Protein AF-A0A955JI64-F1 (afdb_monomer_lite)

Foldseek 3Di:
DDLVVLVVLQVLCVVLVWAWDDDPDPQFSTWIADLQGIKTWGQDPVGIDIDDCRVVSVVCVVVVHRDHDDHPVVVVQLVLLVVQCVVPNQAAQQQGDRDDSVQWHKAFLQDVVRVTDPDSVRIHIHGPVLNVVLPNDHNVVSVVNSVVNNVVNVVVVVD

Sequence (159 aa):
MTLERQSKFKTWLTKQGAIVLDPTNEYELVRFRTENGVSVVYTGKRGITFTGESEEAYERFKDGKSWKTVSRRRKQLRAKKARLAARDGKRCFAHGEKMNFDDLTIEHLLNFSHGGSDHESNLALVCKPCGTQLGNLPITKKIELMQKLRRNYLESLNV

Radius of gyration: 23.12 Å; chains: 1; bounding box: 58×26×60 Å

Secondary structure (DSSP, 8-state):
--HHHHHHHHHHHHHTT-EEE--SSTTEEEEEEETTEEEEEEEETTEEEEETTHHHHHHHHHTT-------HHHHHHHHHHHHHHHHH-SB-TTT--B--GGGEEEEESS-GGGT--SSGGGEEEEEHHHHHHHTT--HHHHHHHHHHHHHHHHHHH--

Structure (mmCIF, N/CA/C/O backbone):
data_AF-A0A955JI64-F1
#
_entry.id   AF-A0A955JI64-F1
#
loop_
_atom_site.group_PDB
_atom_site.id
_atom_site.type_symbol
_atom_site.label_atom_id
_atom_site.label_alt_id
_atom_site.label_comp_id
_atom_site.label_asym_id
_atom_site.label_entity_id
_atom_site.label_seq_id
_atom_site.pdbx_PDB_ins_code
_atom_site.Cartn_x
_atom_site.Cartn_y
_atom_site.Cartn_z
_atom_site.occupancy
_atom_site.B_iso_or_equiv
_atom_site.auth_seq_id
_atom_site.auth_comp_id
_atom_site.auth_asym_id
_atom_site.auth_atom_id
_atom_site.pdbx_PDB_model_num
ATOM 1 N N . MET A 1 1 ? 14.783 -6.192 -30.054 1.00 71.62 1 MET A N 1
ATOM 2 C CA . MET A 1 1 ? 14.106 -4.879 -30.178 1.00 71.62 1 MET A CA 1
ATOM 3 C C . MET A 1 1 ? 14.993 -4.009 -31.048 1.00 71.62 1 MET A C 1
ATOM 5 O O . MET A 1 1 ? 16.190 -4.025 -30.814 1.00 71.62 1 MET A O 1
ATOM 9 N N . THR A 1 2 ? 14.461 -3.329 -32.066 1.00 80.31 2 THR A N 1
ATOM 10 C CA . THR A 1 2 ? 15.274 -2.433 -32.912 1.00 80.31 2 THR A CA 1
ATOM 11 C C . THR A 1 2 ? 15.592 -1.132 -32.166 1.00 80.31 2 THR A C 1
ATOM 13 O O . THR A 1 2 ? 14.838 -0.752 -31.267 1.00 80.31 2 THR A O 1
ATOM 16 N N . LEU A 1 3 ? 16.666 -0.430 -32.549 1.00 73.44 3 LEU A N 1
ATOM 17 C CA . LEU A 1 3 ? 17.034 0.874 -31.967 1.00 73.44 3 LEU A CA 1
ATOM 18 C C . LEU A 1 3 ? 15.910 1.912 -32.121 1.00 73.44 3 LEU A C 1
ATOM 20 O O . LEU A 1 3 ? 15.600 2.661 -31.196 1.00 73.44 3 LEU A O 1
ATOM 24 N N . GLU A 1 4 ? 15.226 1.906 -33.267 1.00 80.88 4 GLU A N 1
ATOM 25 C CA . GLU A 1 4 ? 14.069 2.773 -33.509 1.00 80.88 4 GLU A CA 1
ATOM 26 C C . GLU A 1 4 ? 12.922 2.472 -32.530 1.00 80.88 4 GLU A C 1
ATOM 28 O O . GLU A 1 4 ? 12.338 3.377 -31.929 1.00 80.88 4 GLU A O 1
ATOM 33 N N . ARG A 1 5 ? 12.628 1.185 -32.307 1.00 88.56 5 ARG A N 1
ATOM 34 C CA . ARG A 1 5 ? 11.591 0.755 -31.364 1.00 88.56 5 ARG A CA 1
ATOM 35 C C . ARG A 1 5 ? 11.980 1.061 -29.918 1.00 88.56 5 ARG A C 1
ATOM 37 O O . ARG A 1 5 ? 11.113 1.442 -29.139 1.00 88.56 5 ARG A O 1
ATOM 44 N N . GLN A 1 6 ? 13.264 0.952 -29.577 1.00 91.38 6 GLN A N 1
ATOM 45 C CA . GLN A 1 6 ? 13.812 1.355 -28.280 1.00 91.38 6 GLN A CA 1
ATOM 46 C C . GLN A 1 6 ? 13.609 2.856 -28.032 1.00 91.38 6 GLN A C 1
ATOM 48 O O . GLN A 1 6 ? 13.138 3.231 -26.961 1.00 91.38 6 GLN A O 1
ATOM 53 N N . SER A 1 7 ? 13.908 3.709 -29.018 1.00 92.75 7 SER A N 1
ATOM 54 C CA . SER A 1 7 ? 13.700 5.160 -28.917 1.00 92.75 7 SER A CA 1
ATOM 55 C C . SER A 1 7 ? 12.218 5.510 -28.733 1.00 92.75 7 SER A C 1
ATOM 57 O O . SER A 1 7 ? 11.850 6.180 -27.766 1.00 92.75 7 SER A O 1
ATOM 59 N N . LYS A 1 8 ? 11.339 4.941 -29.574 1.00 95.12 8 LYS A N 1
ATOM 60 C CA . LYS A 1 8 ? 9.878 5.098 -29.453 1.00 95.12 8 LYS A CA 1
ATOM 61 C C . LYS A 1 8 ? 9.365 4.662 -28.080 1.00 95.12 8 LYS A C 1
ATOM 63 O O . LYS A 1 8 ? 8.530 5.350 -27.493 1.00 95.12 8 LYS A O 1
ATOM 68 N N . PHE A 1 9 ? 9.886 3.555 -27.551 1.00 95.69 9 PHE A N 1
ATOM 69 C CA . PHE A 1 9 ? 9.499 3.059 -26.235 1.00 95.69 9 PHE A CA 1
ATOM 70 C C . PHE A 1 9 ? 9.953 3.995 -25.107 1.00 95.69 9 PHE A C 1
ATOM 72 O O . PHE A 1 9 ? 9.149 4.312 -24.235 1.00 95.69 9 PHE A O 1
ATOM 79 N N . LYS A 1 10 ? 11.186 4.521 -25.151 1.00 95.81 10 LYS A N 1
ATOM 80 C CA . LYS A 1 10 ? 11.676 5.521 -24.183 1.00 95.81 10 LYS A CA 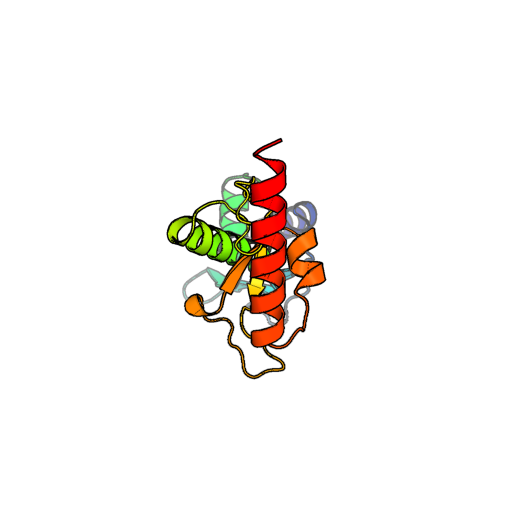1
ATOM 81 C C . LYS A 1 10 ? 10.803 6.780 -24.176 1.00 95.81 10 LYS A C 1
ATOM 83 O O . LYS A 1 10 ? 10.355 7.203 -23.115 1.00 95.81 10 LYS A O 1
ATOM 88 N N . THR A 1 11 ? 10.494 7.341 -25.347 1.00 95.38 11 THR A N 1
ATOM 89 C CA . THR A 1 11 ? 9.597 8.506 -25.450 1.00 95.38 11 THR A CA 1
ATOM 90 C C . THR A 1 11 ? 8.206 8.201 -24.899 1.00 95.38 11 THR A C 1
ATOM 92 O O . THR A 1 11 ? 7.615 9.028 -24.203 1.00 95.38 11 THR A O 1
ATOM 95 N N . TRP A 1 12 ? 7.670 7.017 -25.200 1.00 95.19 12 TRP A N 1
ATOM 96 C CA . TRP A 1 12 ? 6.374 6.589 -24.690 1.00 95.19 12 TRP A CA 1
ATOM 97 C C . TRP A 1 12 ? 6.377 6.451 -23.159 1.00 95.19 12 TRP A C 1
ATOM 99 O O . TRP A 1 12 ? 5.457 6.956 -22.520 1.00 95.19 12 TRP A O 1
ATOM 109 N N . LEU A 1 13 ? 7.429 5.876 -22.563 1.00 94.56 13 LEU A N 1
ATOM 110 C CA . LEU A 1 13 ? 7.588 5.743 -21.108 1.00 94.56 13 LEU A CA 1
ATOM 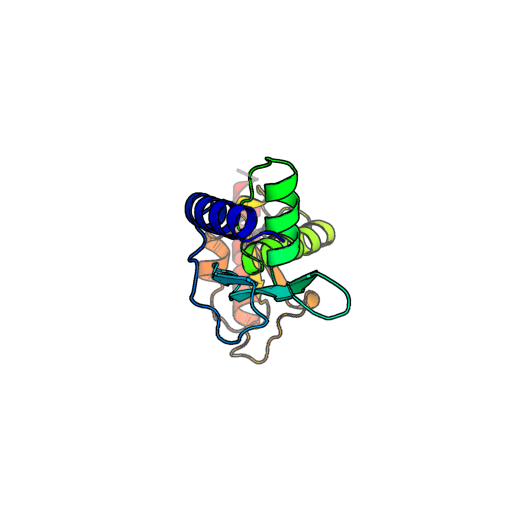111 C C . LEU A 1 13 ? 7.569 7.102 -20.398 1.00 94.56 13 LEU A C 1
ATOM 113 O O . LEU A 1 13 ? 6.841 7.265 -19.418 1.00 94.56 13 LEU A O 1
ATOM 117 N N . THR A 1 14 ? 8.299 8.092 -20.920 1.00 93.38 14 THR A N 1
ATOM 118 C CA . THR A 1 14 ? 8.289 9.456 -20.367 1.00 93.38 14 THR A CA 1
ATOM 119 C C . THR A 1 14 ? 6.886 10.063 -20.406 1.00 93.38 14 THR A C 1
ATOM 121 O O . THR A 1 14 ? 6.439 10.649 -19.423 1.00 93.38 14 THR A O 1
ATOM 124 N N . LYS A 1 15 ? 6.132 9.855 -21.497 1.00 92.12 15 LYS A N 1
ATOM 125 C CA . LYS A 1 15 ? 4.729 10.301 -21.597 1.00 92.12 15 LYS A CA 1
ATOM 126 C C . LYS A 1 15 ? 3.797 9.595 -20.606 1.00 92.12 15 LYS A C 1
ATOM 128 O O . LYS A 1 15 ? 2.793 10.179 -20.217 1.00 92.12 15 LYS A O 1
ATOM 133 N N . GLN A 1 16 ? 4.114 8.364 -20.198 1.00 89.81 16 GLN A N 1
ATOM 134 C CA . GLN A 1 16 ? 3.381 7.647 -19.147 1.00 89.81 16 GLN A CA 1
ATOM 135 C C . GLN A 1 16 ? 3.820 8.050 -17.720 1.00 89.81 16 GLN A C 1
ATOM 137 O O . GLN A 1 16 ? 3.279 7.528 -16.747 1.00 89.81 16 GLN A O 1
ATOM 142 N N . GLY A 1 17 ? 4.778 8.976 -17.573 1.00 88.81 17 GLY A N 1
ATOM 143 C CA . GLY A 1 17 ? 5.247 9.482 -16.279 1.00 88.81 17 GLY A CA 1
ATOM 144 C C . GLY A 1 17 ? 6.402 8.693 -15.653 1.00 88.81 17 GLY A C 1
ATOM 145 O O . GLY A 1 17 ? 6.706 8.893 -14.478 1.00 88.81 17 GLY A O 1
ATOM 146 N N . ALA A 1 18 ? 7.051 7.798 -16.403 1.00 93.06 18 ALA A N 1
ATOM 147 C CA . ALA A 1 18 ? 8.281 7.148 -15.958 1.00 93.06 18 ALA A CA 1
ATOM 148 C C . ALA A 1 18 ? 9.508 8.037 -16.220 1.00 93.06 18 ALA A C 1
ATOM 150 O O . ALA A 1 18 ? 9.557 8.787 -17.192 1.00 93.06 18 ALA A O 1
ATOM 151 N N . ILE A 1 19 ? 10.534 7.907 -15.379 1.00 95.06 19 ILE A N 1
ATOM 152 C CA . ILE A 1 19 ? 11.830 8.563 -15.584 1.00 95.06 19 ILE A CA 1
ATOM 153 C C . ILE A 1 19 ? 12.742 7.572 -16.302 1.00 95.06 19 ILE A C 1
ATOM 155 O O . ILE A 1 19 ? 13.154 6.575 -15.709 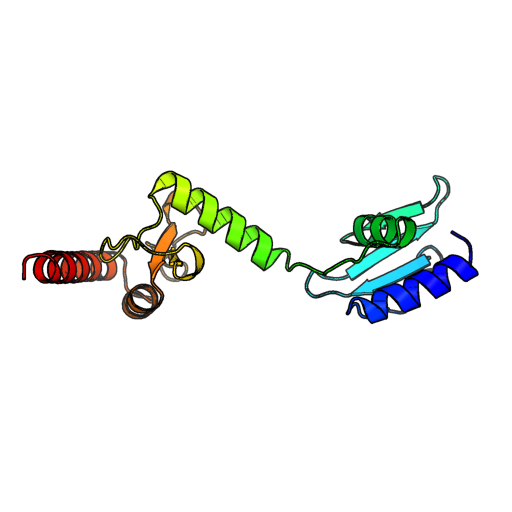1.00 95.06 19 ILE A O 1
ATOM 159 N N . VAL A 1 20 ? 13.047 7.822 -17.574 1.00 96.75 20 VAL A N 1
ATOM 160 C CA . VAL A 1 20 ? 14.031 7.025 -18.320 1.00 96.75 20 VAL A CA 1
ATOM 161 C C . VAL A 1 20 ? 15.429 7.335 -17.783 1.00 96.75 20 VAL A C 1
ATOM 163 O O . VAL A 1 20 ? 15.766 8.493 -17.556 1.00 96.75 20 VAL A O 1
ATOM 166 N N . LEU A 1 21 ? 16.218 6.291 -17.551 1.00 96.94 21 LEU A N 1
ATOM 167 C CA . LEU A 1 21 ? 17.573 6.360 -17.013 1.00 96.94 21 LEU A CA 1
ATOM 168 C C . LEU A 1 21 ? 18.574 5.839 -18.046 1.00 96.94 21 LEU A C 1
ATOM 170 O O . LEU A 1 21 ? 18.212 5.073 -18.947 1.00 96.94 21 LEU A O 1
ATOM 174 N N . ASP A 1 22 ? 19.840 6.195 -17.859 1.00 96.00 22 ASP A N 1
ATOM 175 C CA . ASP A 1 22 ? 20.924 5.627 -18.650 1.00 96.00 22 ASP A CA 1
ATOM 176 C C . ASP A 1 22 ? 21.139 4.139 -18.315 1.00 96.00 22 ASP A C 1
ATOM 178 O O . ASP A 1 22 ? 21.022 3.747 -17.147 1.00 96.00 22 ASP A O 1
ATOM 182 N N . PRO A 1 23 ? 21.436 3.293 -19.319 1.00 95.06 23 PRO A N 1
ATOM 183 C CA . PRO A 1 23 ? 21.873 1.913 -19.111 1.00 95.06 23 PRO A CA 1
ATOM 184 C C . PRO A 1 23 ? 23.074 1.835 -18.164 1.00 95.06 23 PRO A C 1
ATOM 186 O O . PRO A 1 23 ? 24.000 2.635 -18.276 1.00 95.06 23 PRO A O 1
ATOM 189 N N . THR A 1 24 ? 23.108 0.844 -17.271 1.00 95.69 24 THR A N 1
ATOM 190 C CA . THR A 1 24 ? 24.302 0.599 -16.432 1.00 95.69 24 THR A CA 1
ATOM 191 C C . THR A 1 24 ? 25.267 -0.419 -17.036 1.00 95.69 24 THR A C 1
ATOM 193 O O . THR A 1 24 ? 26.375 -0.592 -16.536 1.00 95.69 24 THR A O 1
ATOM 196 N N . ASN A 1 25 ? 24.844 -1.124 -18.084 1.00 94.44 25 ASN A N 1
ATOM 197 C CA . ASN A 1 25 ? 25.638 -2.094 -18.827 1.00 94.44 25 ASN A CA 1
ATOM 198 C C . ASN A 1 25 ? 25.079 -2.249 -20.251 1.00 94.44 25 ASN A C 1
ATOM 200 O O . ASN A 1 25 ? 23.956 -1.834 -20.539 1.00 94.44 25 ASN A O 1
ATOM 204 N N . GLU A 1 26 ? 25.861 -2.872 -21.131 1.00 93.12 26 GLU A N 1
ATOM 205 C CA . GLU A 1 26 ? 25.542 -3.050 -22.557 1.00 93.12 26 GLU A CA 1
ATOM 206 C C . GLU A 1 26 ? 24.298 -3.915 -22.830 1.00 93.12 26 GLU A C 1
ATOM 208 O O . GLU A 1 26 ? 23.688 -3.811 -23.894 1.00 93.12 26 GLU A O 1
ATOM 213 N N . TYR A 1 27 ? 23.891 -4.748 -21.869 1.00 93.94 27 TYR A N 1
ATOM 214 C CA . TYR A 1 27 ? 22.732 -5.626 -22.015 1.00 93.94 27 TYR A CA 1
ATOM 215 C C . TYR A 1 27 ? 21.413 -4.909 -21.695 1.00 93.94 27 TYR A C 1
ATOM 217 O O . TYR A 1 27 ? 20.348 -5.443 -22.009 1.00 93.94 27 TYR A O 1
ATOM 225 N N . GLU A 1 28 ? 21.443 -3.714 -21.093 1.00 95.19 28 GLU A N 1
ATOM 226 C CA . GLU A 1 28 ? 20.245 -2.928 -20.773 1.00 95.19 28 GLU A CA 1
ATOM 227 C C . GLU A 1 28 ? 19.756 -2.140 -21.993 1.00 95.19 28 GLU A C 1
ATOM 229 O O . GLU A 1 28 ? 20.242 -1.058 -22.318 1.00 95.19 28 GLU A O 1
ATOM 234 N N . LEU A 1 29 ? 18.712 -2.649 -22.647 1.00 95.25 29 LEU A N 1
ATOM 235 C CA . LEU A 1 29 ? 18.059 -1.954 -23.753 1.00 95.25 29 LEU A CA 1
ATOM 236 C C . LEU A 1 29 ? 17.323 -0.702 -23.263 1.00 95.25 29 LEU A C 1
ATOM 238 O O . LEU A 1 29 ? 17.410 0.365 -23.870 1.00 95.25 29 LEU A O 1
ATOM 242 N N . VAL A 1 30 ? 16.556 -0.804 -22.179 1.00 96.88 30 VAL A N 1
ATOM 243 C CA . VAL A 1 30 ? 15.842 0.344 -21.600 1.00 96.88 30 VAL A CA 1
ATOM 244 C C . VAL A 1 30 ? 15.813 0.208 -20.091 1.00 96.88 30 VAL A C 1
ATOM 246 O O . VAL A 1 30 ? 15.345 -0.802 -19.576 1.00 96.88 30 VAL A O 1
ATOM 249 N N . ARG A 1 31 ? 16.252 1.253 -19.393 1.00 97.75 31 ARG A N 1
ATOM 250 C CA . ARG A 1 31 ? 16.183 1.386 -17.941 1.00 97.75 31 ARG A CA 1
ATOM 251 C C . ARG A 1 31 ? 15.262 2.549 -17.601 1.00 97.75 31 ARG A C 1
ATOM 253 O O . ARG A 1 31 ? 15.398 3.629 -18.170 1.00 97.75 31 ARG A O 1
ATOM 260 N N . PHE A 1 32 ? 14.320 2.352 -16.688 1.00 96.31 32 PHE A N 1
ATOM 261 C CA . PHE A 1 32 ? 13.456 3.433 -16.220 1.00 96.31 32 PHE A CA 1
ATOM 262 C C . PHE A 1 32 ? 13.063 3.250 -14.756 1.00 96.31 32 PHE A C 1
ATOM 264 O O . PHE A 1 32 ? 13.132 2.152 -14.203 1.00 96.31 32 PHE A O 1
ATOM 271 N N . ARG A 1 33 ? 12.657 4.344 -14.116 1.00 94.62 33 ARG A N 1
ATOM 272 C CA . ARG A 1 33 ? 12.205 4.389 -12.728 1.00 94.62 33 ARG A CA 1
ATOM 273 C C . ARG A 1 33 ? 10.765 4.877 -12.648 1.00 94.62 33 ARG A C 1
ATOM 275 O O . ARG A 1 33 ? 10.373 5.818 -13.337 1.00 94.62 33 ARG A O 1
ATOM 282 N N . THR A 1 34 ? 10.017 4.260 -11.746 1.00 92.25 34 THR A N 1
ATOM 283 C CA . THR A 1 34 ? 8.681 4.677 -11.311 1.00 92.25 34 THR A CA 1
ATOM 284 C C . THR A 1 34 ? 8.663 4.773 -9.782 1.00 92.25 34 THR A C 1
ATOM 286 O O . THR A 1 34 ? 9.674 4.521 -9.119 1.00 92.25 34 THR A O 1
ATOM 289 N N . GLU A 1 35 ? 7.505 5.073 -9.190 1.00 87.44 35 GLU A N 1
ATOM 290 C CA . GLU A 1 35 ? 7.312 4.968 -7.735 1.00 87.44 35 GLU A CA 1
ATOM 291 C C . GLU A 1 35 ? 7.534 3.545 -7.185 1.00 87.44 35 GLU A C 1
ATOM 293 O O . GLU A 1 35 ? 7.733 3.362 -5.986 1.00 87.44 35 GLU A O 1
ATOM 298 N N . ASN A 1 36 ? 7.522 2.532 -8.057 1.00 87.50 36 ASN A N 1
ATOM 299 C CA . ASN A 1 36 ? 7.679 1.126 -7.701 1.00 87.50 36 ASN A CA 1
ATOM 300 C C . ASN A 1 36 ? 9.125 0.623 -7.789 1.00 87.50 36 ASN A C 1
ATOM 302 O O . ASN A 1 36 ? 9.361 -0.567 -7.557 1.00 87.50 36 ASN A O 1
ATOM 306 N N . GLY A 1 37 ? 10.074 1.501 -8.122 1.00 91.25 37 GLY A N 1
ATOM 307 C CA . GLY A 1 37 ? 11.493 1.188 -8.257 1.00 91.25 37 GLY A CA 1
ATOM 308 C C . GLY A 1 37 ? 11.985 1.233 -9.702 1.00 91.25 37 GLY A C 1
ATOM 309 O O . GLY A 1 37 ? 11.374 1.848 -10.576 1.00 91.25 37 GLY A O 1
ATOM 310 N N . VAL A 1 38 ? 13.139 0.610 -9.940 1.00 95.88 38 VAL A N 1
ATOM 311 C CA . VAL A 1 38 ? 13.757 0.532 -11.270 1.00 95.88 38 VAL A CA 1
ATOM 312 C C . VAL A 1 38 ? 13.261 -0.708 -12.004 1.00 95.88 38 VAL A C 1
ATOM 314 O O . VAL A 1 38 ? 13.172 -1.788 -11.425 1.00 95.88 38 VAL A O 1
ATOM 317 N N . SER A 1 39 ? 12.965 -0.538 -13.287 1.00 96.00 39 SER A N 1
ATOM 318 C CA . SER A 1 39 ? 12.576 -1.598 -14.210 1.00 96.00 39 SER A CA 1
ATOM 319 C C . SER A 1 39 ? 13.479 -1.557 -15.434 1.00 96.00 39 SER A C 1
ATOM 321 O O . SER A 1 39 ? 13.852 -0.476 -15.901 1.00 96.00 39 SER A O 1
ATOM 323 N N . VAL A 1 40 ? 13.850 -2.731 -15.939 1.00 96.88 40 VAL A N 1
ATOM 324 C CA . VAL A 1 40 ? 14.847 -2.846 -17.004 1.00 96.88 40 VAL A CA 1
ATOM 325 C C . VAL A 1 40 ? 14.402 -3.854 -18.053 1.00 96.88 40 VAL A C 1
ATOM 327 O O . VAL A 1 40 ? 13.878 -4.918 -17.729 1.00 96.88 40 VAL A O 1
ATOM 330 N N . VAL A 1 41 ? 14.585 -3.501 -19.320 1.00 96.62 41 VAL A N 1
ATOM 331 C CA . VAL A 1 41 ? 14.497 -4.416 -20.458 1.00 96.62 41 VAL A CA 1
ATOM 332 C C . VAL A 1 41 ? 15.917 -4.832 -20.814 1.00 96.62 41 VAL A C 1
ATOM 334 O O . VAL A 1 41 ? 16.722 -3.977 -21.184 1.00 96.62 41 VAL A O 1
ATOM 337 N N . TYR A 1 42 ? 16.213 -6.121 -20.724 1.00 95.12 42 TYR A N 1
ATOM 338 C CA . TYR A 1 42 ? 17.510 -6.689 -21.073 1.00 95.12 42 TYR A CA 1
ATOM 339 C C . TYR A 1 42 ? 17.475 -7.358 -22.445 1.00 95.12 42 TYR A C 1
ATOM 341 O O . TYR A 1 42 ? 16.435 -7.837 -22.894 1.00 95.12 42 TYR A O 1
ATOM 349 N N . THR A 1 43 ? 18.634 -7.437 -23.089 1.00 94.44 43 THR A N 1
ATOM 350 C CA . THR A 1 43 ? 18.883 -8.321 -24.229 1.00 94.44 43 THR A CA 1
ATOM 351 C C . THR A 1 43 ? 19.865 -9.414 -23.838 1.00 94.44 43 THR A C 1
ATOM 353 O O . THR A 1 43 ? 20.803 -9.182 -23.080 1.00 94.44 43 THR A O 1
ATOM 356 N N . GLY A 1 44 ? 19.680 -10.615 -24.372 1.00 88.31 44 GLY A N 1
ATOM 357 C CA . GLY A 1 44 ? 20.612 -11.713 -24.171 1.00 88.31 44 GLY A CA 1
ATOM 358 C C . GLY A 1 44 ? 20.452 -12.809 -25.214 1.00 88.31 44 GLY A C 1
ATOM 359 O O . GLY A 1 44 ? 19.656 -12.709 -26.146 1.00 88.31 44 GLY A O 1
ATOM 360 N N . LYS A 1 45 ? 21.195 -13.906 -25.027 1.00 85.75 45 LYS A N 1
ATOM 361 C CA . LYS A 1 45 ? 21.213 -15.052 -25.957 1.00 85.75 45 LYS A C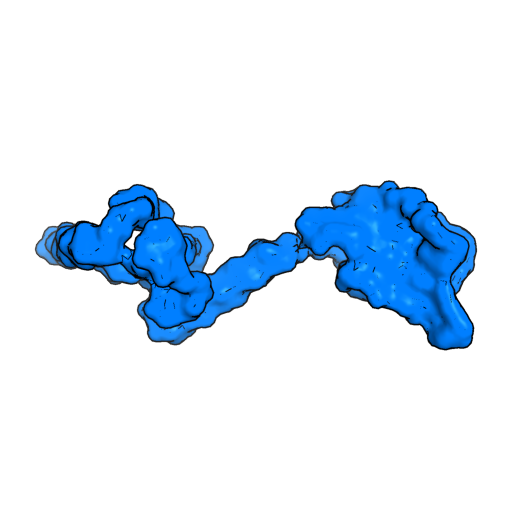A 1
ATOM 362 C C . LYS A 1 45 ? 19.834 -15.689 -26.180 1.00 85.75 45 LYS A C 1
ATOM 364 O O . LYS A 1 45 ? 19.592 -16.263 -27.231 1.00 85.75 45 LYS A O 1
ATOM 369 N N . ARG A 1 46 ? 18.938 -15.591 -25.191 1.00 83.31 46 ARG A N 1
ATOM 370 C CA . ARG A 1 46 ? 17.563 -16.126 -25.233 1.00 83.31 46 ARG A CA 1
ATOM 371 C C . ARG A 1 46 ? 16.523 -15.089 -25.681 1.00 83.31 46 ARG A C 1
ATOM 373 O O . ARG A 1 46 ? 15.330 -15.335 -25.555 1.00 83.31 46 ARG A O 1
ATOM 380 N N . GLY A 1 47 ? 16.962 -13.933 -26.180 1.00 88.69 47 GLY A N 1
ATOM 381 C CA . GLY A 1 47 ? 16.093 -12.822 -26.552 1.00 88.69 47 GLY A CA 1
ATOM 382 C C . GLY A 1 47 ? 15.975 -11.769 -25.453 1.00 88.69 47 GLY A C 1
ATOM 383 O O . GLY A 1 47 ? 16.932 -11.502 -24.726 1.00 88.69 47 GLY A O 1
ATOM 384 N N . ILE A 1 48 ? 14.810 -11.126 -25.382 1.00 93.06 48 ILE A N 1
ATOM 385 C CA . ILE A 1 48 ? 14.543 -10.025 -24.451 1.00 93.06 48 ILE A CA 1
ATOM 386 C C . ILE A 1 48 ? 14.040 -10.590 -23.124 1.00 93.06 48 ILE A C 1
ATOM 388 O O . ILE A 1 48 ? 13.165 -11.453 -23.119 1.00 93.06 48 ILE A O 1
ATOM 392 N N . THR A 1 49 ? 14.550 -10.069 -22.013 1.00 94.56 49 THR A N 1
ATOM 393 C CA . THR A 1 49 ? 14.034 -10.358 -20.669 1.00 94.56 49 THR A CA 1
ATOM 394 C C . THR A 1 49 ? 13.696 -9.067 -19.930 1.00 94.56 49 THR A C 1
ATOM 396 O O . THR A 1 49 ? 14.122 -7.974 -20.311 1.00 94.56 49 THR A O 1
ATOM 399 N N . PHE A 1 50 ? 12.888 -9.183 -18.879 1.00 95.81 50 PHE A N 1
ATOM 400 C CA . PHE A 1 50 ? 12.264 -8.050 -18.207 1.00 95.81 50 PHE A CA 1
ATOM 401 C C . PHE A 1 50 ? 12.431 -8.141 -16.690 1.00 95.81 50 PHE A C 1
ATOM 403 O O . PHE A 1 50 ? 12.516 -9.229 -16.123 1.00 95.81 50 PHE A O 1
ATOM 410 N N . THR A 1 51 ? 12.449 -6.990 -16.024 1.00 94.62 51 THR A N 1
ATOM 411 C CA . THR A 1 51 ? 12.464 -6.869 -14.566 1.00 94.62 51 THR A CA 1
ATOM 412 C C . THR A 1 51 ? 11.514 -5.770 -14.108 1.00 94.62 51 THR A C 1
ATOM 414 O O . THR A 1 51 ? 11.295 -4.764 -14.789 1.00 94.62 51 THR A O 1
ATOM 417 N N . GLY A 1 52 ? 10.952 -5.938 -12.912 1.00 90.44 52 GLY A N 1
ATOM 418 C CA . GLY A 1 52 ? 10.050 -4.948 -12.338 1.00 90.44 52 GLY A CA 1
ATOM 419 C C . GLY A 1 52 ? 8.766 -4.809 -13.157 1.00 90.44 52 GLY A C 1
ATOM 420 O O . GLY A 1 52 ? 7.962 -5.730 -13.209 1.00 90.44 52 GLY A O 1
ATOM 421 N N . GLU A 1 53 ? 8.525 -3.622 -13.701 1.00 92.50 53 GLU A N 1
ATOM 422 C CA . GLU A 1 53 ? 7.340 -3.285 -14.506 1.00 92.50 53 GLU A CA 1
ATOM 423 C C . GLU A 1 53 ? 7.626 -3.280 -16.015 1.00 92.50 53 GLU A C 1
ATOM 425 O O . GLU A 1 53 ? 6.748 -2.935 -16.804 1.00 92.50 53 GLU A O 1
ATOM 430 N N . SER A 1 54 ? 8.851 -3.618 -16.438 1.00 94.19 54 SER A N 1
ATOM 431 C CA . SER A 1 54 ? 9.263 -3.438 -17.833 1.00 94.19 54 SER A CA 1
ATOM 432 C C . SER A 1 54 ? 8.545 -4.364 -18.809 1.00 94.19 54 SER A C 1
ATOM 434 O O . SER A 1 54 ? 8.317 -3.949 -19.941 1.00 94.19 54 SER A O 1
ATOM 436 N N . GLU A 1 55 ? 8.133 -5.558 -18.376 1.00 94.44 55 GLU A N 1
ATOM 437 C CA . GLU A 1 55 ? 7.344 -6.481 -19.199 1.00 94.44 55 GLU A CA 1
ATOM 438 C C . GLU A 1 55 ? 5.969 -5.892 -19.510 1.00 94.44 55 GLU A C 1
ATOM 440 O O . GLU A 1 55 ? 5.645 -5.657 -20.670 1.00 94.44 55 GLU A O 1
ATOM 445 N N . GLU A 1 56 ? 5.189 -5.557 -18.476 1.00 93.00 56 GLU A N 1
ATOM 446 C CA . GLU A 1 56 ? 3.855 -4.976 -18.646 1.00 93.00 56 GLU A CA 1
ATOM 447 C C . GLU A 1 56 ? 3.911 -3.673 -19.453 1.00 93.00 56 GLU A C 1
ATOM 449 O O . GLU A 1 56 ? 3.121 -3.486 -20.378 1.00 93.00 56 GLU A O 1
ATOM 454 N N . ALA A 1 57 ? 4.860 -2.785 -19.141 1.00 93.81 57 ALA A N 1
ATOM 455 C CA . ALA A 1 57 ? 5.036 -1.539 -19.877 1.00 93.81 57 ALA A CA 1
ATOM 456 C C . ALA A 1 57 ? 5.325 -1.800 -21.365 1.00 93.81 57 ALA A C 1
ATOM 458 O O . ALA A 1 57 ? 4.744 -1.148 -22.235 1.00 93.81 57 ALA A O 1
ATOM 459 N N . TYR A 1 58 ? 6.190 -2.771 -21.666 1.00 94.31 58 TYR A N 1
ATOM 460 C CA . TYR A 1 58 ? 6.537 -3.126 -23.037 1.00 94.31 58 TYR A CA 1
ATOM 461 C C . TYR A 1 58 ? 5.360 -3.762 -23.783 1.00 94.31 58 TYR A C 1
ATOM 463 O O . TYR A 1 58 ? 5.068 -3.345 -24.901 1.00 94.31 58 TYR A O 1
ATOM 471 N N . GLU A 1 59 ? 4.629 -4.698 -23.173 1.00 93.50 59 GLU A N 1
ATOM 472 C CA . GLU A 1 59 ? 3.419 -5.292 -23.761 1.00 93.50 59 GLU A CA 1
ATOM 473 C C . GLU A 1 59 ? 2.363 -4.226 -24.087 1.00 93.50 59 GLU A C 1
ATOM 475 O O . GLU A 1 59 ? 1.850 -4.175 -25.204 1.00 93.50 59 GLU A O 1
ATOM 480 N N . ARG A 1 60 ? 2.102 -3.292 -23.162 1.00 94.19 60 ARG A N 1
ATOM 481 C CA . ARG A 1 60 ? 1.164 -2.177 -23.393 1.00 94.19 60 ARG A CA 1
ATOM 482 C C . ARG A 1 60 ? 1.613 -1.271 -24.532 1.00 94.19 60 ARG A C 1
ATOM 484 O O . ARG A 1 60 ? 0.783 -0.876 -25.348 1.00 94.19 60 ARG A O 1
ATOM 491 N N . PHE A 1 61 ? 2.909 -0.980 -24.609 1.00 94.44 61 PHE A N 1
ATOM 492 C CA . PHE A 1 61 ? 3.483 -0.218 -25.712 1.00 94.44 61 PHE A CA 1
ATOM 493 C C . PHE A 1 61 ? 3.297 -0.930 -27.058 1.00 94.44 61 PHE A C 1
ATOM 495 O O . PHE A 1 61 ? 2.896 -0.287 -28.028 1.00 94.44 61 PHE A O 1
ATOM 502 N N . LYS A 1 62 ? 3.543 -2.247 -27.129 1.00 93.06 62 LYS A N 1
ATOM 503 C CA . LYS A 1 62 ? 3.318 -3.033 -28.355 1.00 93.06 62 LYS A CA 1
ATOM 504 C C . LYS A 1 62 ? 1.853 -3.010 -28.789 1.00 93.06 62 LYS A C 1
ATOM 506 O O . LYS A 1 62 ? 1.590 -2.892 -29.980 1.00 93.06 62 LYS A O 1
ATOM 511 N N . ASP A 1 63 ? 0.940 -3.082 -27.827 1.00 92.31 63 ASP A N 1
ATOM 512 C CA . ASP A 1 63 ? -0.506 -3.074 -28.051 1.00 92.31 63 ASP A CA 1
ATOM 513 C C . ASP A 1 63 ? -1.080 -1.675 -28.341 1.00 92.31 63 ASP A C 1
ATOM 515 O O . ASP A 1 63 ? -2.286 -1.540 -28.548 1.00 92.31 63 ASP A O 1
ATOM 519 N N . GLY A 1 64 ? -0.267 -0.612 -28.282 1.00 91.06 64 GLY A N 1
ATOM 520 C CA . GLY A 1 64 ? -0.748 0.769 -28.399 1.00 91.06 64 GLY A CA 1
ATOM 521 C C . GLY A 1 64 ? -1.674 1.200 -27.254 1.00 91.06 64 GLY A C 1
ATOM 522 O O . GLY A 1 64 ? -2.425 2.165 -27.386 1.00 91.06 64 GLY A O 1
ATOM 523 N N . LYS A 1 65 ? -1.643 0.492 -26.121 1.00 90.25 65 LYS A N 1
ATOM 524 C CA . LYS A 1 65 ? -2.471 0.772 -24.944 1.00 90.25 65 LYS A CA 1
ATOM 525 C C . LYS A 1 65 ? -1.751 1.737 -24.008 1.00 90.25 65 LYS A C 1
ATOM 527 O O . LYS A 1 65 ? -0.528 1.744 -23.922 1.00 90.25 65 LYS A O 1
ATOM 532 N N . SER A 1 66 ? -2.510 2.521 -23.246 1.00 86.69 66 SER A N 1
ATOM 533 C CA . SER A 1 66 ? -1.947 3.305 -22.143 1.00 86.69 66 SER A CA 1
ATOM 534 C C . SER A 1 66 ? -1.426 2.391 -21.034 1.00 86.69 66 SER A C 1
ATOM 536 O O . SER A 1 66 ? -2.029 1.349 -20.753 1.00 86.69 66 SER A O 1
ATOM 538 N N . TRP A 1 67 ? -0.384 2.828 -20.338 1.00 89.19 67 TRP A N 1
ATOM 539 C CA . TRP A 1 67 ? 0.125 2.175 -19.139 1.00 89.19 67 TRP A CA 1
ATOM 540 C C . TRP A 1 67 ? 0.183 3.199 -18.016 1.00 89.19 67 TRP A C 1
ATOM 542 O O . TRP A 1 67 ? 0.768 4.266 -18.161 1.00 89.19 67 TRP A O 1
ATOM 552 N N . LYS A 1 68 ? -0.458 2.884 -16.892 1.00 79.69 68 LYS A N 1
ATOM 553 C CA . LYS A 1 68 ? -0.391 3.714 -15.693 1.00 79.69 68 LYS A CA 1
ATOM 554 C C . LYS A 1 68 ? 0.436 2.982 -14.663 1.00 79.69 68 LYS A C 1
ATOM 556 O O . LYS A 1 68 ? 0.128 1.839 -14.327 1.00 79.69 68 LYS A O 1
ATOM 561 N N . THR A 1 69 ? 1.434 3.666 -14.128 1.00 72.19 69 THR A N 1
ATOM 562 C CA . THR A 1 69 ? 2.119 3.203 -12.930 1.00 72.19 69 THR A CA 1
ATOM 563 C C . THR A 1 69 ? 1.092 3.173 -11.799 1.00 72.19 69 THR A C 1
ATOM 565 O O . THR A 1 69 ? 0.407 4.155 -11.508 1.00 72.19 69 THR A O 1
ATOM 568 N N . VAL A 1 70 ? 0.889 1.994 -11.215 1.00 69.56 70 VAL A N 1
ATOM 569 C CA . VAL A 1 70 ? 0.071 1.852 -10.011 1.00 69.56 70 VAL A CA 1
ATOM 570 C C . VAL A 1 70 ? 1.004 1.448 -8.898 1.00 69.56 70 VAL A C 1
ATOM 572 O O . VAL A 1 70 ? 1.573 0.359 -8.942 1.00 69.56 70 VAL A O 1
ATOM 575 N N . SER A 1 71 ? 1.122 2.292 -7.877 1.00 79.56 71 SER A N 1
ATOM 576 C CA . SER A 1 71 ? 1.899 2.003 -6.679 1.00 79.56 71 SER A CA 1
ATOM 577 C C . SER A 1 71 ? 1.615 0.587 -6.183 1.00 79.56 71 SER A C 1
ATOM 579 O O . SER A 1 71 ? 0.494 0.276 -5.763 1.00 79.56 71 SER A O 1
ATOM 581 N N . ARG A 1 72 ? 2.631 -0.281 -6.196 1.00 80.50 72 ARG A N 1
ATOM 582 C CA . ARG A 1 72 ? 2.604 -1.630 -5.617 1.00 80.50 72 ARG A CA 1
ATOM 583 C C . ARG A 1 72 ? 2.130 -1.549 -4.176 1.00 80.50 72 ARG A C 1
ATOM 585 O O . ARG A 1 72 ? 1.272 -2.333 -3.779 1.00 80.50 72 ARG A O 1
ATOM 592 N N . ARG A 1 73 ? 2.588 -0.532 -3.436 1.00 82.06 73 ARG A N 1
ATOM 593 C CA . ARG A 1 73 ? 2.128 -0.234 -2.076 1.00 82.06 73 ARG A CA 1
ATOM 594 C C . ARG A 1 73 ? 0.625 0.038 -2.035 1.00 82.06 73 ARG A C 1
ATOM 596 O O . ARG A 1 73 ? -0.073 -0.565 -1.226 1.00 82.06 73 ARG A O 1
ATOM 603 N N . ARG A 1 74 ? 0.095 0.892 -2.919 1.00 84.88 74 ARG A N 1
ATOM 604 C CA . ARG A 1 74 ? -1.356 1.163 -2.995 1.00 84.88 74 ARG A CA 1
ATOM 605 C C . ARG A 1 74 ? -2.149 -0.091 -3.365 1.00 84.88 74 ARG A C 1
ATOM 607 O O . ARG A 1 74 ? -3.197 -0.327 -2.770 1.00 84.88 74 ARG A O 1
ATOM 614 N N . LYS A 1 75 ? -1.660 -0.902 -4.310 1.00 87.12 75 LYS A N 1
ATOM 615 C CA . LYS A 1 75 ? -2.295 -2.165 -4.722 1.00 87.12 75 LYS A CA 1
ATOM 616 C C . LYS A 1 75 ? -2.340 -3.167 -3.567 1.00 87.12 75 LYS A C 1
ATOM 618 O O . LYS A 1 75 ? -3.403 -3.707 -3.274 1.00 87.12 75 LYS A O 1
ATOM 623 N N . GLN A 1 76 ? -1.220 -3.356 -2.871 1.00 89.56 76 GLN A N 1
ATOM 624 C CA . GLN A 1 76 ? -1.125 -4.213 -1.687 1.00 89.56 76 GLN A CA 1
ATOM 625 C C . GLN A 1 76 ? -2.032 -3.717 -0.558 1.00 89.56 76 GLN A C 1
ATOM 627 O O . GLN A 1 76 ? -2.751 -4.517 0.035 1.00 89.56 76 GLN A O 1
ATOM 632 N N . LEU A 1 77 ? -2.063 -2.405 -0.303 1.00 90.44 77 LEU A N 1
ATOM 633 C CA . LEU A 1 77 ? -2.948 -1.806 0.694 1.00 90.44 77 LEU A CA 1
ATOM 634 C C . LEU A 1 77 ? -4.424 -2.037 0.351 1.00 90.44 77 LEU A C 1
ATOM 636 O O . LEU A 1 77 ? -5.192 -2.441 1.220 1.00 90.44 77 LEU A O 1
ATOM 640 N N . ARG A 1 78 ? -4.824 -1.837 -0.913 1.00 92.62 78 ARG A N 1
ATOM 641 C CA . ARG A 1 78 ? -6.193 -2.118 -1.377 1.00 92.62 78 ARG A CA 1
ATOM 642 C C . ARG A 1 78 ? -6.560 -3.587 -1.198 1.00 92.62 78 ARG A C 1
ATOM 644 O O . ARG A 1 78 ? -7.631 -3.873 -0.673 1.00 92.62 78 ARG A O 1
ATOM 651 N N . ALA A 1 79 ? -5.668 -4.502 -1.577 1.00 93.88 79 ALA A N 1
ATOM 652 C CA . ALA A 1 79 ? -5.877 -5.935 -1.394 1.00 93.88 79 ALA A CA 1
ATOM 653 C C . ALA A 1 79 ? -5.998 -6.310 0.093 1.00 93.88 79 ALA A C 1
ATOM 655 O O . ALA A 1 79 ? -6.897 -7.060 0.463 1.00 93.88 79 ALA A O 1
ATOM 656 N N . LYS A 1 80 ? -5.146 -5.743 0.957 1.00 95.31 80 LYS A N 1
ATOM 657 C CA . LYS A 1 80 ? -5.193 -5.953 2.411 1.00 95.31 80 LYS A CA 1
ATOM 658 C C . LYS A 1 80 ? -6.508 -5.437 3.005 1.00 95.31 80 LYS A C 1
ATOM 660 O O . LYS A 1 80 ? -7.191 -6.185 3.697 1.00 95.31 80 LYS A O 1
ATOM 665 N N . LYS A 1 81 ? -6.928 -4.212 2.660 1.00 96.06 81 LYS A N 1
ATOM 666 C CA . LYS A 1 81 ? -8.239 -3.672 3.062 1.00 96.06 81 LYS A CA 1
ATOM 667 C C . LYS A 1 81 ? -9.390 -4.567 2.596 1.00 96.06 81 LYS A C 1
ATOM 669 O O . LYS A 1 81 ? -10.328 -4.775 3.353 1.00 96.06 81 LYS A O 1
ATOM 674 N N . ALA A 1 82 ? -9.327 -5.095 1.371 1.00 95.94 82 ALA A N 1
ATOM 675 C CA . ALA A 1 82 ? -10.378 -5.951 0.821 1.00 95.94 82 ALA A CA 1
ATOM 676 C C . ALA A 1 82 ? -10.518 -7.264 1.605 1.00 95.94 82 ALA A C 1
ATOM 678 O O . ALA A 1 82 ? -11.639 -7.671 1.892 1.00 95.94 82 ALA A O 1
ATOM 679 N N . ARG A 1 83 ? -9.401 -7.882 2.014 1.00 97.12 83 ARG A N 1
ATOM 680 C CA . ARG A 1 83 ? -9.422 -9.087 2.861 1.00 97.12 83 ARG A CA 1
ATOM 681 C C . ARG A 1 83 ? -10.001 -8.813 4.246 1.00 97.12 83 ARG A C 1
ATOM 683 O O . ARG A 1 83 ? -10.876 -9.551 4.685 1.00 97.12 83 ARG A O 1
ATOM 690 N N . LEU A 1 84 ? -9.601 -7.713 4.888 1.00 97.88 84 LEU A N 1
ATOM 691 C CA . LEU A 1 84 ? -10.183 -7.308 6.174 1.00 97.88 84 LEU A CA 1
ATOM 692 C C . LEU A 1 84 ? -11.687 -7.011 6.050 1.00 97.88 84 LEU A C 1
ATOM 694 O O . LEU A 1 84 ? -12.468 -7.433 6.891 1.00 97.88 84 LEU A O 1
ATOM 698 N N . ALA A 1 85 ? -12.116 -6.359 4.965 1.00 96.69 85 ALA A N 1
ATOM 699 C CA . ALA A 1 85 ? -13.533 -6.095 4.713 1.00 96.69 85 ALA A CA 1
ATOM 700 C C . ALA A 1 85 ? -14.337 -7.375 4.436 1.00 96.69 85 ALA A C 1
ATOM 702 O O . ALA A 1 85 ? -15.512 -7.431 4.786 1.00 96.69 85 ALA A O 1
ATOM 703 N N . ALA A 1 86 ? -13.734 -8.384 3.802 1.00 96.62 86 ALA A N 1
ATOM 704 C CA . ALA A 1 86 ? -14.367 -9.685 3.603 1.00 96.62 86 ALA A CA 1
ATOM 705 C C . ALA A 1 86 ? -14.533 -10.445 4.929 1.00 96.62 86 ALA A C 1
ATOM 707 O O . ALA A 1 86 ? -15.545 -11.112 5.116 1.00 96.62 86 ALA A O 1
ATOM 708 N N . ARG A 1 87 ? -13.569 -10.306 5.850 1.00 96.19 87 ARG A N 1
ATOM 709 C CA . ARG A 1 87 ? -13.605 -10.919 7.185 1.00 96.19 87 ARG A CA 1
ATOM 710 C C . ARG A 1 87 ? -14.600 -10.229 8.128 1.00 96.19 87 ARG A C 1
ATOM 712 O O . ARG A 1 87 ? -15.418 -10.904 8.738 1.00 96.19 87 ARG A O 1
ATOM 719 N N . ASP A 1 88 ? -14.540 -8.899 8.226 1.00 95.12 88 ASP A N 1
ATOM 720 C CA . ASP A 1 88 ? -15.211 -8.124 9.289 1.00 95.12 88 ASP A CA 1
ATOM 721 C C . ASP A 1 88 ? -16.405 -7.285 8.791 1.00 95.12 88 ASP A C 1
ATOM 723 O O . ASP A 1 88 ? -17.141 -6.674 9.572 1.00 95.12 88 ASP A O 1
ATOM 727 N N . GLY A 1 89 ? -16.592 -7.216 7.472 1.00 95.81 89 GLY A N 1
ATOM 728 C CA . GLY A 1 89 ? -17.526 -6.309 6.815 1.00 95.81 89 GLY A CA 1
ATOM 729 C C . GLY A 1 89 ? -16.961 -4.902 6.579 1.00 95.81 89 GLY A C 1
ATOM 730 O O . GLY A 1 89 ? -15.938 -4.486 7.123 1.00 95.81 89 GLY A O 1
ATOM 731 N N . LYS A 1 90 ? -17.663 -4.119 5.750 1.00 96.38 90 LYS A N 1
ATOM 732 C CA . LYS A 1 90 ? -17.328 -2.711 5.460 1.00 96.38 90 LYS A CA 1
ATOM 733 C C . LYS A 1 90 ? -17.848 -1.791 6.566 1.00 96.38 90 LYS A C 1
ATOM 735 O O . LYS A 1 90 ? -18.844 -1.089 6.400 1.00 96.38 90 LYS A O 1
ATOM 740 N N . ARG A 1 91 ? -17.199 -1.849 7.724 1.00 96.81 91 ARG A N 1
ATOM 741 C CA . ARG A 1 91 ? -17.552 -1.063 8.908 1.00 96.81 91 ARG A CA 1
ATOM 742 C C . ARG A 1 91 ? -16.319 -0.631 9.676 1.00 96.81 91 ARG A C 1
ATOM 744 O O . ARG A 1 91 ? -15.289 -1.294 9.616 1.00 96.81 91 ARG A O 1
ATOM 751 N N . CYS A 1 92 ? -16.436 0.454 10.430 1.00 98.00 92 CYS A N 1
ATOM 752 C CA . CYS A 1 92 ? -15.389 0.825 11.368 1.00 98.00 92 CYS A CA 1
ATOM 753 C C . CYS A 1 92 ? -15.418 -0.108 12.583 1.00 98.00 92 CYS A C 1
ATOM 755 O O . CYS A 1 92 ? -16.431 -0.207 13.276 1.00 98.00 92 CYS A O 1
ATOM 757 N N . PHE A 1 93 ? -14.300 -0.764 12.877 1.00 98.06 93 PHE A N 1
ATOM 758 C CA . PHE A 1 93 ? -14.148 -1.671 14.011 1.00 98.06 93 PHE A CA 1
ATOM 759 C C . PHE A 1 93 ? -14.308 -0.964 15.364 1.00 98.06 93 PHE A C 1
ATOM 761 O O . PHE A 1 93 ? -14.794 -1.578 16.312 1.00 98.06 93 PHE A O 1
ATOM 768 N N . ALA A 1 94 ? -13.958 0.325 15.446 1.00 97.81 94 ALA A N 1
ATOM 769 C CA . ALA A 1 94 ? -14.006 1.086 16.690 1.00 97.81 94 ALA A CA 1
ATOM 770 C C . ALA A 1 94 ? -15.442 1.419 17.132 1.00 97.81 94 ALA A C 1
ATOM 772 O O . ALA A 1 94 ? -15.839 1.031 18.224 1.00 97.81 94 ALA A O 1
ATOM 773 N N . HIS A 1 95 ? -16.235 2.092 16.288 1.00 97.50 95 HIS A N 1
ATOM 774 C CA . HIS A 1 95 ? -17.611 2.498 16.636 1.00 97.50 95 HIS A CA 1
ATOM 775 C C . HIS A 1 95 ? -18.695 1.589 16.049 1.00 97.50 95 HIS A C 1
ATOM 777 O O . HIS A 1 95 ? -19.767 1.466 16.627 1.00 97.50 95 HIS A O 1
ATOM 783 N N . GLY A 1 96 ? -18.424 0.885 14.948 1.00 96.62 96 GLY A N 1
ATOM 784 C CA . GLY A 1 96 ? -19.385 -0.041 14.348 1.00 96.62 96 GLY A CA 1
ATOM 785 C C . GLY A 1 96 ? -20.347 0.574 13.330 1.00 96.62 96 GLY A C 1
ATOM 786 O O . GLY A 1 96 ? -21.363 -0.045 13.038 1.00 96.62 96 GLY A O 1
ATOM 787 N N . GLU A 1 97 ? -20.059 1.726 12.737 1.00 96.88 97 GLU A N 1
ATOM 788 C CA . GLU A 1 97 ? -20.845 2.227 11.599 1.00 96.88 97 GLU A CA 1
ATOM 789 C C . GLU A 1 97 ? -20.467 1.499 10.302 1.00 96.88 97 GLU A C 1
ATOM 791 O O . GLU A 1 97 ? -19.293 1.176 10.091 1.00 96.88 97 GLU A O 1
ATOM 796 N N . LYS A 1 98 ? -21.449 1.237 9.429 1.00 96.44 98 LYS A N 1
ATOM 797 C CA . LYS A 1 98 ? -21.199 0.771 8.054 1.00 96.44 98 LYS A CA 1
ATOM 798 C C . LYS A 1 98 ? -20.733 1.948 7.206 1.00 96.44 98 LYS A C 1
ATOM 800 O O . LYS A 1 98 ? -21.386 2.980 7.197 1.00 96.44 98 LYS A O 1
ATOM 805 N N . MET A 1 99 ? -19.643 1.783 6.468 1.00 94.69 99 MET A N 1
ATOM 806 C CA . MET A 1 99 ? -19.025 2.887 5.731 1.00 94.69 99 MET A CA 1
ATOM 807 C C . MET A 1 99 ? -18.585 2.459 4.340 1.00 94.69 99 MET A C 1
ATOM 809 O O . MET A 1 99 ? -18.425 1.265 4.052 1.00 94.69 99 MET A O 1
ATOM 813 N N . ASN A 1 100 ? -18.336 3.443 3.478 1.00 93.44 100 ASN A N 1
ATOM 814 C CA . ASN A 1 100 ? -17.723 3.169 2.193 1.00 93.44 100 ASN A CA 1
ATOM 815 C C . ASN A 1 100 ? -16.293 2.679 2.382 1.00 93.44 100 ASN A C 1
ATOM 817 O O . ASN A 1 100 ? -15.571 3.044 3.310 1.00 93.44 100 ASN A O 1
ATOM 821 N N . PHE A 1 101 ? -15.870 1.831 1.451 1.00 89.50 101 PHE A N 1
ATOM 822 C CA . PHE A 1 101 ? -14.559 1.207 1.517 1.00 89.50 101 PHE A CA 1
ATOM 823 C C . PHE A 1 101 ? -13.421 2.233 1.504 1.00 89.50 101 PHE A C 1
ATOM 825 O O . PHE A 1 101 ? -12.393 1.993 2.133 1.00 89.50 101 PHE A O 1
ATOM 832 N N . ASP A 1 102 ? -13.587 3.362 0.815 1.00 89.88 102 ASP A N 1
ATOM 833 C CA . ASP A 1 102 ? -12.556 4.396 0.703 1.00 89.88 102 ASP A CA 1
ATOM 834 C C . ASP A 1 102 ? -12.401 5.242 1.985 1.00 89.88 102 ASP A C 1
ATOM 836 O O . ASP A 1 102 ? -11.303 5.739 2.228 1.00 89.88 102 ASP A O 1
ATOM 840 N N . ASP A 1 103 ? -13.411 5.272 2.863 1.00 93.94 103 ASP A N 1
ATOM 841 C CA . ASP A 1 103 ? -13.379 6.004 4.146 1.00 93.94 103 ASP A CA 1
ATOM 842 C C . ASP A 1 103 ? -12.697 5.221 5.280 1.00 93.94 103 ASP A C 1
ATOM 844 O O . ASP A 1 103 ? -12.380 5.766 6.343 1.00 93.94 103 ASP A O 1
ATOM 848 N N . LEU A 1 104 ? -12.456 3.926 5.058 1.00 96.62 104 LEU A N 1
ATOM 849 C CA . LEU A 1 104 ? -11.797 3.042 6.014 1.00 96.62 104 LEU A CA 1
ATOM 850 C C . LEU A 1 104 ? -10.274 3.046 5.814 1.00 96.62 104 LEU A C 1
ATOM 852 O O . LEU A 1 104 ? -9.759 2.965 4.701 1.00 96.62 104 LEU A O 1
ATOM 856 N N . THR A 1 105 ? -9.524 3.063 6.901 1.00 96.06 105 THR A N 1
ATOM 857 C CA . THR A 1 105 ? -8.079 2.841 6.978 1.00 96.06 105 THR A CA 1
ATOM 858 C C . THR A 1 105 ? -7.796 1.533 7.713 1.00 96.06 105 THR A C 1
ATOM 860 O O . THR A 1 105 ? -8.708 0.900 8.239 1.00 96.06 105 THR A O 1
ATOM 863 N N . ILE A 1 106 ? -6.537 1.093 7.713 1.00 96.94 106 ILE A N 1
ATOM 864 C CA . ILE A 1 106 ? -6.097 -0.074 8.485 1.00 96.94 106 ILE A CA 1
ATOM 865 C C . ILE A 1 106 ? -5.447 0.426 9.769 1.00 96.94 106 ILE A C 1
ATOM 867 O O . ILE A 1 106 ? -4.575 1.287 9.698 1.00 96.94 106 ILE A O 1
ATOM 871 N N . GLU A 1 107 ? -5.857 -0.141 10.895 1.00 97.25 107 GLU A N 1
ATOM 872 C CA . GLU A 1 107 ? -5.327 0.136 12.226 1.00 97.25 107 GLU A CA 1
ATOM 873 C C . GLU A 1 107 ? -4.742 -1.135 12.837 1.00 97.25 107 GLU A C 1
ATOM 875 O O . GLU A 1 107 ? -5.342 -2.210 12.736 1.00 97.25 107 GLU A O 1
ATOM 880 N N . HIS A 1 108 ? -3.594 -1.008 13.500 1.00 97.81 108 HIS A N 1
ATOM 881 C CA . HIS A 1 108 ? -3.032 -2.067 14.335 1.00 97.81 108 HIS A CA 1
ATOM 882 C C . HIS A 1 108 ? -3.726 -2.084 15.700 1.00 97.81 108 HIS A C 1
ATOM 884 O O . HIS A 1 108 ? -3.748 -1.075 16.402 1.00 97.81 108 HIS A O 1
ATOM 890 N N . LEU A 1 109 ? -4.264 -3.227 16.125 1.00 97.19 109 LEU A N 1
ATOM 891 C CA . LEU A 1 109 ? -4.867 -3.375 17.455 1.00 97.19 109 LEU A CA 1
ATOM 892 C C . LEU A 1 109 ? -3.798 -3.295 18.554 1.00 97.19 109 LEU A C 1
ATOM 894 O O . LEU A 1 109 ? -3.948 -2.544 19.516 1.00 97.19 109 LEU A O 1
ATOM 898 N N . LEU A 1 110 ? -2.683 -4.000 18.364 1.00 97.56 110 LEU A N 1
ATOM 899 C CA . LEU A 1 110 ? -1.433 -3.801 19.088 1.00 97.56 110 LEU A CA 1
ATOM 900 C C . LEU A 1 110 ? -0.437 -3.097 18.165 1.00 97.56 110 LEU A C 1
ATOM 902 O O . LEU A 1 110 ? -0.082 -3.630 17.115 1.00 97.56 110 LEU A O 1
ATOM 906 N N . ASN A 1 111 ? 0.016 -1.902 18.536 1.00 95.56 111 ASN A N 1
ATOM 907 C CA . ASN A 1 111 ? 0.961 -1.134 17.721 1.00 95.56 111 ASN A CA 1
ATOM 908 C C . ASN A 1 111 ? 2.338 -1.796 17.647 1.00 95.56 111 ASN A C 1
ATOM 910 O O . ASN A 1 111 ? 2.773 -2.444 18.599 1.00 95.56 111 ASN A O 1
ATOM 914 N N . PHE A 1 112 ? 3.071 -1.540 16.560 1.00 93.19 112 PHE A N 1
ATOM 915 C CA . PHE A 1 112 ? 4.452 -2.008 16.390 1.00 93.19 112 PHE A CA 1
ATOM 916 C C . PHE A 1 112 ? 5.378 -1.594 17.540 1.00 93.19 112 PHE A C 1
ATOM 918 O O . PHE A 1 112 ? 6.138 -2.420 18.033 1.00 93.19 112 PHE A O 1
ATOM 925 N N . SER A 1 113 ? 5.275 -0.351 18.028 1.00 93.50 113 SER A N 1
ATOM 926 C CA . SER A 1 113 ? 6.083 0.121 19.166 1.00 93.50 113 SER A CA 1
ATOM 927 C C . SER A 1 113 ? 5.781 -0.610 20.478 1.00 93.50 113 SER A C 1
ATOM 929 O O . SER A 1 113 ? 6.537 -0.479 21.431 1.00 93.50 113 SER A O 1
ATOM 931 N N . HIS A 1 114 ? 4.678 -1.360 20.538 1.00 93.94 114 HIS A N 1
ATOM 932 C CA . HIS A 1 114 ? 4.272 -2.184 21.677 1.00 93.94 114 HIS A CA 1
ATOM 933 C C . HIS A 1 114 ? 4.415 -3.690 21.385 1.00 93.94 114 HIS A C 1
ATOM 935 O O . HIS A 1 114 ? 3.791 -4.505 22.058 1.00 93.94 114 HIS A O 1
ATOM 941 N N . GLY A 1 115 ? 5.200 -4.069 20.368 1.00 95.38 115 GLY A N 1
ATOM 942 C CA . GLY A 1 115 ? 5.430 -5.470 19.994 1.00 95.38 115 GLY A CA 1
ATOM 943 C C . GLY A 1 115 ? 4.371 -6.072 19.066 1.00 95.38 115 GLY A C 1
ATOM 944 O O . GLY A 1 115 ? 4.328 -7.285 18.880 1.00 95.38 115 GLY A O 1
ATOM 945 N N . GLY A 1 116 ? 3.503 -5.247 18.480 1.00 95.94 116 GLY A N 1
ATOM 946 C CA . GLY A 1 116 ? 2.531 -5.682 17.482 1.00 95.94 116 GLY A CA 1
ATOM 947 C C . GLY A 1 116 ? 3.154 -6.069 16.142 1.00 95.94 116 GLY A C 1
ATOM 948 O O . GLY A 1 116 ? 4.295 -5.728 15.840 1.00 95.94 116 GLY A O 1
ATOM 949 N N . SER A 1 117 ? 2.374 -6.764 15.313 1.00 96.50 117 SER A N 1
ATOM 950 C CA . SER A 1 117 ? 2.795 -7.224 13.986 1.00 96.50 117 SER A CA 1
ATOM 951 C C . SER A 1 117 ? 1.857 -6.747 12.877 1.00 96.50 117 SER A C 1
ATOM 953 O O . SER A 1 117 ? 0.711 -6.372 13.120 1.00 96.50 117 SER A O 1
ATOM 955 N N . ASP A 1 118 ? 2.325 -6.823 11.632 1.00 95.19 118 ASP A N 1
ATOM 956 C CA . ASP A 1 118 ? 1.526 -6.551 10.428 1.00 95.19 118 ASP A CA 1
ATOM 957 C C . ASP A 1 118 ? 0.626 -7.726 9.997 1.00 95.19 118 ASP A C 1
ATOM 959 O O . ASP A 1 118 ? 0.061 -7.710 8.894 1.00 95.19 118 ASP A O 1
ATOM 963 N N . HIS A 1 119 ? 0.511 -8.756 10.843 1.00 96.31 119 HIS A N 1
ATOM 964 C CA . HIS A 1 119 ? -0.319 -9.928 10.593 1.00 96.31 119 HIS A CA 1
ATOM 965 C C . HIS A 1 119 ? -1.806 -9.562 10.628 1.00 96.31 119 HIS A C 1
ATOM 967 O O . HIS A 1 119 ? -2.240 -8.769 11.458 1.00 96.31 119 HIS A O 1
ATOM 973 N N . GLU A 1 120 ? -2.618 -10.169 9.760 1.00 95.62 120 GLU A N 1
ATOM 974 C CA . GLU A 1 120 ? -4.024 -9.779 9.581 1.00 95.62 120 GLU A CA 1
ATOM 975 C C . GLU A 1 120 ? -4.865 -9.911 10.854 1.00 95.62 120 GLU A C 1
ATOM 977 O O . GLU A 1 120 ? -5.795 -9.132 11.046 1.00 95.62 120 GLU A O 1
ATOM 982 N N . SER A 1 121 ? -4.525 -10.836 11.755 1.00 95.94 121 SER A N 1
ATOM 983 C CA . SER A 1 121 ? -5.186 -10.979 13.064 1.00 95.94 121 SER A CA 1
ATOM 984 C C . SER A 1 121 ? -4.996 -9.775 13.995 1.00 95.94 121 SER A C 1
ATOM 986 O O . SER A 1 121 ? -5.791 -9.592 14.909 1.00 95.94 121 SER A O 1
ATOM 988 N N . ASN A 1 122 ? -3.971 -8.952 13.766 1.00 97.81 122 ASN A N 1
ATOM 989 C CA . ASN A 1 122 ? -3.702 -7.733 14.525 1.00 97.81 122 ASN A CA 1
ATOM 990 C C . ASN A 1 122 ? -4.222 -6.471 13.816 1.00 97.81 122 ASN A C 1
ATOM 992 O O . ASN A 1 122 ? -4.041 -5.361 14.309 1.00 97.81 122 ASN A O 1
ATOM 996 N N . LEU A 1 123 ? -4.835 -6.612 12.641 1.00 97.75 123 LEU A N 1
ATOM 997 C CA . LEU A 1 123 ? -5.286 -5.490 11.830 1.00 97.75 123 LEU A CA 1
ATOM 998 C C . LEU A 1 123 ? -6.808 -5.419 11.803 1.00 97.75 123 LEU A C 1
ATOM 1000 O O . LEU A 1 123 ? -7.485 -6.437 11.647 1.00 97.75 123 LEU A O 1
ATOM 1004 N N . ALA A 1 124 ? -7.334 -4.201 11.880 1.00 97.62 124 ALA A N 1
ATOM 1005 C CA . ALA A 1 124 ? -8.757 -3.926 11.754 1.00 97.62 124 ALA A CA 1
ATOM 1006 C C . ALA A 1 124 ? -9.010 -2.726 10.835 1.00 97.62 124 ALA A C 1
ATOM 1008 O O . ALA A 1 124 ? -8.162 -1.844 10.688 1.00 97.62 124 ALA A O 1
ATOM 1009 N N . LEU A 1 125 ? -10.189 -2.686 10.211 1.00 98.31 125 LEU A N 1
ATOM 1010 C CA . LEU A 1 125 ? -10.633 -1.506 9.472 1.00 98.31 125 LEU A CA 1
ATOM 1011 C C . LEU A 1 125 ? -11.210 -0.473 10.436 1.00 98.31 125 LEU A C 1
ATOM 1013 O O . LEU A 1 125 ? -12.088 -0.796 11.228 1.00 98.31 125 LEU A O 1
ATOM 1017 N N . VAL A 1 126 ? -10.770 0.779 10.349 1.00 98.19 126 VAL A N 1
ATOM 1018 C CA . VAL A 1 126 ? -11.325 1.894 11.136 1.00 98.19 126 VAL A CA 1
ATOM 1019 C C . VAL A 1 126 ? -11.536 3.117 10.257 1.00 98.19 126 VAL A C 1
ATOM 1021 O O . VAL A 1 126 ? -10.854 3.272 9.256 1.00 98.19 126 VAL A O 1
ATOM 1024 N N . CYS A 1 127 ? -12.459 4.007 10.601 1.00 97.50 127 CYS A N 1
ATOM 1025 C CA . CYS A 1 127 ? -12.546 5.308 9.945 1.00 97.50 127 CYS A CA 1
ATOM 1026 C C . CYS A 1 127 ? -11.379 6.204 10.378 1.00 97.50 127 CYS A C 1
ATOM 1028 O O . CYS A 1 127 ? -10.837 6.046 11.477 1.00 97.50 127 CYS A O 1
ATOM 1030 N N . LYS A 1 128 ? -11.022 7.185 9.543 1.00 95.94 128 LYS A N 1
ATOM 1031 C CA . LYS A 1 128 ? -9.928 8.120 9.844 1.00 95.94 128 LYS A CA 1
ATOM 1032 C C . LYS A 1 128 ? -10.082 8.820 11.213 1.00 95.94 128 LYS A C 1
ATOM 1034 O O . LYS A 1 128 ? -9.108 8.801 11.962 1.00 95.94 128 LYS A O 1
ATOM 1039 N N . PRO A 1 129 ? -11.259 9.357 11.606 1.00 96.62 129 PRO A N 1
ATOM 1040 C CA . PRO A 1 129 ? -11.427 9.979 12.924 1.00 96.62 129 PRO A CA 1
ATOM 1041 C C . PRO A 1 129 ? -11.137 9.037 14.098 1.00 96.62 129 PRO A C 1
ATOM 1043 O O . PRO A 1 129 ? -10.479 9.432 15.058 1.00 96.62 129 PRO A O 1
ATOM 1046 N N . CYS A 1 130 ? -11.600 7.785 14.029 1.00 97.94 130 CYS A N 1
ATOM 1047 C CA . CYS A 1 130 ? -11.358 6.814 15.096 1.00 97.94 130 CYS A CA 1
ATOM 1048 C C . CYS A 1 130 ? -9.912 6.322 15.103 1.00 97.94 130 CYS A C 1
ATOM 1050 O O . CYS A 1 130 ? -9.333 6.202 16.176 1.00 97.94 130 CYS A O 1
ATOM 1052 N N . GLY A 1 131 ? -9.309 6.096 13.931 1.00 97.06 131 GLY A N 1
ATOM 1053 C CA . GLY A 1 131 ? -7.888 5.756 13.824 1.00 97.06 131 GLY A CA 1
ATOM 1054 C C . GLY A 1 131 ? -6.994 6.822 14.458 1.00 97.06 131 GLY A C 1
ATOM 1055 O O . GLY A 1 131 ? -6.093 6.494 15.221 1.00 97.06 131 GLY A O 1
ATOM 1056 N N . THR A 1 132 ? -7.295 8.108 14.245 1.00 97.06 132 THR A N 1
ATOM 1057 C CA . THR A 1 132 ? -6.563 9.207 14.894 1.00 97.06 132 THR A CA 1
ATOM 1058 C C . THR A 1 132 ? -6.695 9.188 16.420 1.00 97.06 132 THR A C 1
ATOM 1060 O O . THR A 1 132 ? -5.698 9.404 17.102 1.00 97.06 132 THR A O 1
ATOM 1063 N N . GLN A 1 133 ? -7.885 8.910 16.964 1.00 97.56 133 GLN A N 1
ATOM 1064 C CA . GLN A 1 133 ? -8.080 8.829 18.420 1.00 97.56 133 GLN A CA 1
ATOM 1065 C C . GLN A 1 133 ? -7.399 7.600 19.040 1.00 97.56 133 GLN A C 1
ATOM 1067 O O . GLN A 1 133 ? -6.877 7.683 20.148 1.00 97.56 133 GLN A O 1
ATOM 1072 N N . LEU A 1 134 ? -7.403 6.463 18.336 1.00 97.38 134 LEU A N 1
ATOM 1073 C CA . LEU A 1 134 ? -6.737 5.237 18.781 1.00 97.38 134 LEU A CA 1
ATOM 1074 C C . LEU A 1 134 ? -5.218 5.394 18.773 1.00 97.38 134 LEU A C 1
ATOM 1076 O O . LEU A 1 134 ? -4.565 5.032 19.753 1.00 97.38 134 LEU A O 1
ATOM 1080 N N . GLY A 1 135 ? -4.673 5.931 17.680 1.00 94.69 135 GLY A N 1
ATOM 1081 C CA . GLY A 1 135 ? -3.266 6.271 17.512 1.00 94.69 135 GLY A CA 1
ATOM 1082 C C . GLY A 1 135 ? -2.307 5.243 18.114 1.00 94.69 135 GLY A C 1
ATOM 1083 O O . GLY A 1 135 ? -2.467 4.026 17.973 1.00 94.69 135 GLY A O 1
ATOM 1084 N N . ASN A 1 136 ? -1.309 5.737 18.849 1.00 96.19 136 ASN A N 1
ATOM 1085 C CA . ASN A 1 136 ? -0.332 4.869 19.495 1.00 96.19 136 ASN A CA 1
ATOM 1086 C C . ASN A 1 136 ? -0.725 4.412 20.917 1.00 96.19 136 ASN A C 1
ATOM 1088 O O . ASN A 1 136 ? 0.151 4.091 21.713 1.00 96.19 136 ASN A O 1
ATOM 1092 N N . LEU A 1 137 ? -2.012 4.401 21.282 1.00 97.12 137 LEU A N 1
ATOM 1093 C CA . LEU A 1 137 ? -2.421 4.008 22.635 1.00 97.12 137 LEU A CA 1
ATOM 1094 C C . LEU A 1 137 ? -2.069 2.535 22.945 1.00 97.12 137 LEU A C 1
ATOM 1096 O O . LEU A 1 137 ? -2.096 1.689 22.044 1.00 97.12 137 LEU A O 1
ATOM 1100 N N . PRO A 1 138 ? -1.780 2.189 24.216 1.00 96.50 138 PRO A N 1
ATOM 1101 C CA . PRO A 1 138 ? -1.721 0.797 24.659 1.00 96.50 138 PRO A CA 1
ATOM 1102 C C . PRO A 1 138 ? -3.020 0.047 24.341 1.00 96.50 138 PRO A C 1
ATOM 1104 O O . PRO A 1 138 ? -4.099 0.642 24.349 1.00 96.50 138 PRO A O 1
ATOM 1107 N N . ILE A 1 139 ? -2.940 -1.267 24.111 1.00 96.94 139 ILE A N 1
ATOM 1108 C CA . ILE A 1 139 ? -4.099 -2.072 23.680 1.00 96.94 139 ILE A CA 1
ATOM 1109 C C . ILE A 1 139 ? -5.286 -1.975 24.649 1.00 96.94 139 ILE A C 1
ATOM 1111 O O . ILE A 1 139 ? -6.428 -1.851 24.215 1.00 96.94 139 ILE A O 1
ATOM 1115 N N . THR A 1 140 ? -5.027 -1.932 25.957 1.00 97.75 140 THR A N 1
ATOM 1116 C CA . THR A 1 140 ? -6.064 -1.756 26.985 1.00 97.75 140 THR A CA 1
ATOM 1117 C C . THR A 1 140 ? -6.800 -0.426 26.823 1.00 97.75 140 THR A C 1
ATOM 1119 O O . THR A 1 140 ? -8.028 -0.389 26.852 1.00 97.75 140 THR A O 1
ATOM 1122 N N . LYS A 1 141 ? -6.071 0.659 26.539 1.00 98.25 141 LYS A N 1
ATOM 1123 C CA . LYS A 1 141 ? -6.640 1.991 26.288 1.00 98.25 141 LYS A CA 1
ATOM 1124 C C . LYS A 1 141 ? -7.375 2.085 24.958 1.00 98.25 141 LYS A C 1
ATOM 1126 O O . LYS A 1 141 ? -8.410 2.744 24.889 1.00 98.25 141 LYS A O 1
ATOM 1131 N N . LYS A 1 142 ? -6.916 1.369 23.929 1.00 98.19 142 LYS A N 1
ATOM 1132 C CA . LYS A 1 142 ? -7.686 1.211 22.689 1.00 98.19 142 LYS A CA 1
ATOM 1133 C C . LYS A 1 142 ? -9.021 0.515 22.950 1.00 98.19 142 LYS A C 1
ATOM 1135 O O . LYS A 1 142 ? -10.042 1.001 22.478 1.00 98.19 142 LYS A O 1
ATOM 1140 N N . ILE A 1 143 ? -9.034 -0.570 23.729 1.00 98.19 143 ILE A N 1
ATOM 1141 C CA . ILE A 1 143 ? -10.264 -1.305 24.066 1.00 98.19 143 ILE A CA 1
ATOM 1142 C C . ILE A 1 143 ? -11.257 -0.403 24.815 1.00 98.19 143 ILE A C 1
ATOM 1144 O O . ILE A 1 143 ? -12.411 -0.312 24.397 1.00 98.19 143 ILE A O 1
ATOM 1148 N N . GLU A 1 144 ? -10.815 0.298 25.864 1.00 98.56 144 GLU A N 1
ATOM 1149 C CA . GLU A 1 144 ? -11.650 1.252 26.618 1.00 98.56 144 GLU A CA 1
ATOM 1150 C C . GLU A 1 144 ? -12.275 2.311 25.690 1.00 98.56 144 GLU A C 1
ATOM 1152 O O . GLU A 1 144 ? -13.485 2.556 25.719 1.00 98.56 144 GLU A O 1
ATOM 1157 N N . LEU A 1 145 ? -11.464 2.904 24.809 1.00 98.38 145 LEU A N 1
ATOM 1158 C CA . LEU A 1 145 ? -11.920 3.918 23.863 1.00 98.38 145 LEU A CA 1
ATOM 1159 C C . LEU A 1 145 ? -12.908 3.351 22.833 1.00 98.38 145 LEU A C 1
ATOM 1161 O O . LEU A 1 145 ? -13.935 3.973 22.573 1.00 98.38 145 LEU A O 1
ATOM 1165 N N . MET A 1 146 ? -12.650 2.169 22.268 1.00 98.19 146 MET A N 1
ATOM 1166 C CA . MET A 1 146 ? -13.574 1.526 21.325 1.00 98.19 146 MET A CA 1
ATOM 1167 C C . MET A 1 146 ? -14.929 1.229 21.973 1.00 98.19 146 MET A C 1
ATOM 1169 O O . MET A 1 146 ? -15.965 1.467 21.357 1.00 98.19 146 MET A O 1
ATOM 1173 N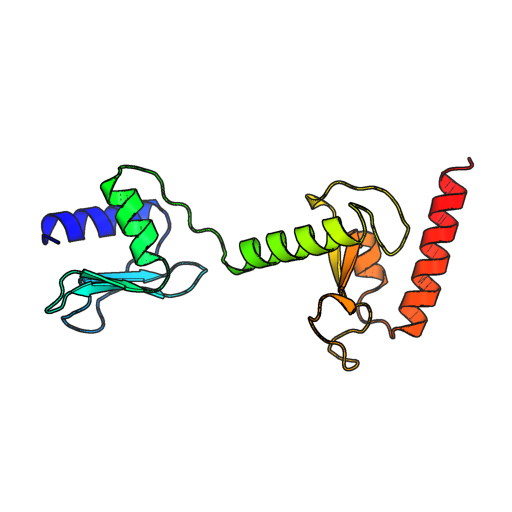 N . GLN A 1 147 ? -14.946 0.765 23.226 1.00 98.31 147 GLN A N 1
ATOM 1174 C CA . GLN A 1 147 ? -16.196 0.543 23.960 1.00 98.31 147 GLN A CA 1
ATOM 1175 C C . GLN A 1 147 ? -16.994 1.843 24.124 1.00 98.31 147 GLN A C 1
ATOM 1177 O O . GLN A 1 147 ? -18.206 1.848 23.902 1.00 98.31 147 GLN A O 1
ATOM 1182 N N . LYS A 1 148 ? -16.319 2.952 24.455 1.00 98.31 148 LYS A N 1
ATOM 1183 C CA . LYS A 1 148 ? -16.943 4.281 24.540 1.00 98.31 148 LYS A CA 1
ATOM 1184 C C . LYS A 1 148 ? -17.485 4.742 23.184 1.00 98.31 148 LYS A C 1
ATOM 1186 O O . LYS A 1 148 ? -18.6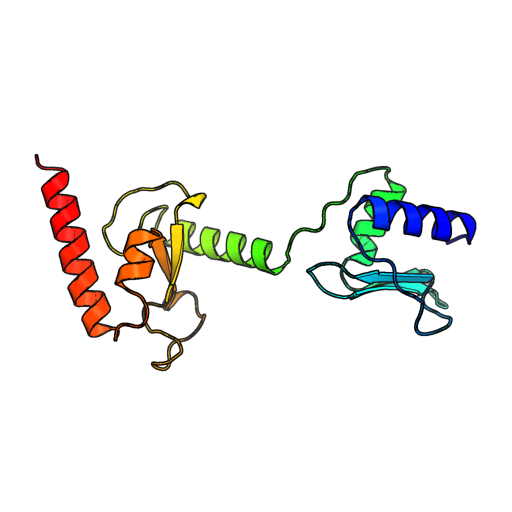42 5.130 23.092 1.00 98.31 148 LYS A O 1
ATOM 1191 N N . LEU A 1 149 ? -16.679 4.663 22.125 1.00 97.94 149 LEU A N 1
ATOM 1192 C CA . LEU A 1 149 ? -17.070 5.082 20.774 1.00 97.94 149 LEU A CA 1
ATOM 1193 C C . LEU A 1 149 ? -18.270 4.288 20.250 1.00 97.94 149 LEU A C 1
ATOM 1195 O O . LEU A 1 149 ? -19.189 4.867 19.675 1.00 97.94 149 LEU A O 1
ATOM 1199 N N . ARG A 1 150 ? -18.279 2.970 20.471 1.00 97.00 150 ARG A N 1
ATOM 1200 C CA . ARG A 1 150 ? -19.400 2.108 20.091 1.00 97.00 150 ARG A CA 1
ATOM 1201 C C . ARG A 1 150 ? -20.665 2.452 20.871 1.00 97.00 150 ARG A C 1
ATOM 1203 O O . ARG A 1 150 ? -21.725 2.522 20.262 1.00 97.00 150 ARG A O 1
ATOM 1210 N N . ARG A 1 151 ? -20.561 2.706 22.179 1.00 97.50 151 ARG A N 1
ATOM 1211 C CA . ARG A 1 151 ? -21.703 3.133 23.001 1.00 97.50 151 ARG A CA 1
ATOM 1212 C C . ARG A 1 151 ? -22.315 4.430 22.475 1.00 97.50 151 ARG A C 1
ATOM 1214 O O . ARG A 1 151 ? -23.496 4.440 22.159 1.00 97.50 151 ARG A O 1
ATOM 1221 N N . ASN A 1 152 ? -21.490 5.457 22.279 1.00 96.88 152 ASN A N 1
ATOM 1222 C CA . ASN A 1 152 ? -21.939 6.756 21.777 1.00 96.88 152 ASN A CA 1
ATOM 1223 C C . ASN A 1 152 ? -22.619 6.641 20.403 1.00 96.88 152 ASN A C 1
ATOM 1225 O O . ASN A 1 152 ? -23.620 7.300 20.144 1.00 96.88 152 ASN A O 1
ATOM 1229 N N . TYR A 1 153 ? -22.082 5.796 19.515 1.00 95.75 153 TYR A N 1
ATOM 1230 C CA . TYR A 1 153 ? -22.694 5.562 18.209 1.00 95.75 153 TYR A CA 1
ATOM 1231 C C . TYR A 1 153 ? -24.062 4.883 18.335 1.00 95.75 153 TYR A C 1
ATOM 1233 O O . TYR A 1 153 ? -25.021 5.341 17.725 1.00 95.75 153 TYR A O 1
ATOM 1241 N N . LEU A 1 154 ? -24.185 3.833 19.150 1.00 95.06 154 LEU A N 1
ATOM 1242 C CA . LEU A 1 154 ? -25.475 3.167 19.360 1.00 95.06 154 LEU A CA 1
ATOM 1243 C C . LEU A 1 154 ? -26.508 4.103 20.000 1.00 95.06 154 LEU A C 1
ATOM 1245 O O . LEU A 1 154 ? -27.662 4.094 19.588 1.00 95.06 154 LEU A O 1
ATOM 1249 N N . GLU A 1 155 ? -26.094 4.932 20.957 1.00 95.75 155 GLU A N 1
ATOM 1250 C CA . GLU A 1 155 ? -26.951 5.964 21.549 1.00 95.75 155 GLU A CA 1
ATOM 1251 C C . GLU A 1 155 ? -27.438 6.954 20.484 1.00 95.75 155 GLU A C 1
ATOM 1253 O O . GLU A 1 155 ? -28.629 7.231 20.438 1.00 95.75 155 GLU A O 1
ATOM 1258 N N . SER A 1 156 ? -26.571 7.395 19.562 1.00 94.00 156 SER A N 1
ATOM 1259 C CA . SER A 1 156 ? -26.954 8.308 18.469 1.00 94.00 156 SER A CA 1
ATOM 1260 C C . SER A 1 156 ? -27.943 7.729 17.449 1.00 94.00 156 SER A C 1
ATOM 1262 O O . SER A 1 156 ? -28.552 8.492 16.709 1.00 94.00 156 SER A O 1
ATOM 1264 N N . LEU A 1 157 ? -28.099 6.401 17.391 1.00 91.19 157 LEU A N 1
ATOM 1265 C CA . LEU A 1 157 ? -29.070 5.735 16.514 1.00 91.19 157 LEU A CA 1
ATOM 1266 C C . LEU A 1 157 ? -30.447 5.555 17.166 1.00 91.19 157 LEU A C 1
ATOM 1268 O O . LEU A 1 157 ? -31.410 5.269 16.462 1.00 91.19 157 LEU A O 1
ATOM 1272 N N . ASN A 1 158 ? -30.521 5.667 18.494 1.00 83.62 158 ASN A N 1
ATOM 1273 C CA . ASN A 1 158 ? -31.746 5.500 19.277 1.00 83.62 158 ASN A CA 1
ATOM 1274 C C . ASN A 1 158 ? -32.399 6.849 19.639 1.00 83.62 158 ASN A C 1
ATOM 1276 O O . ASN A 1 158 ? -33.254 6.885 20.524 1.00 83.62 158 ASN A O 1
ATOM 1280 N N . VAL A 1 159 ? -31.963 7.937 18.991 1.00 55.09 159 VAL A N 1
ATOM 1281 C CA . VAL A 1 159 ? -32.551 9.284 19.081 1.00 55.09 159 VAL A CA 1
ATOM 1282 C C . VAL A 1 159 ? -33.510 9.502 17.921 1.00 55.09 159 VAL A C 1
ATOM 1284 O O . VAL A 1 159 ? -33.135 9.145 16.782 1.00 55.09 159 VAL A O 1
#

pLDDT: mean 93.3, std 6.22, range [55.09, 98.56]